Protein AF-A0A5J6MNQ4-F1 (afdb_monomer)

pLDDT: mean 76.67, std 16.62, range [31.69, 91.88]

Sequence (105 aa):
MLQELTPDQAEWGLADAIALSLAGDKFKLAELRQKIGPAMKETAQGPTFAMLTDPESDPESLLATKLAGVARFESFMTDYKAKLNAAAPSTSEAPGTAPAATAGG

Foldseek 3Di:
DQDADDPVRLVVLLVVLLVCLVVVVLVVLLVSCVPCLVNNCVDPCNVVSCQSSPPPHNSVVVVVVVVVVVVVVVVVVVVVVVVVVVPPDPPPDDPPDDDDDDDDD

Mean predicted aligned error: 14.26 Å

Structure (mmCIF, N/CA/C/O backbone):
data_AF-A0A5J6MNQ4-F1
#
_entry.id   AF-A0A5J6MNQ4-F1
#
loop_
_atom_site.group_PDB
_atom_site.id
_atom_site.type_symbol
_atom_site.label_atom_id
_atom_site.label_alt_id
_atom_site.label_c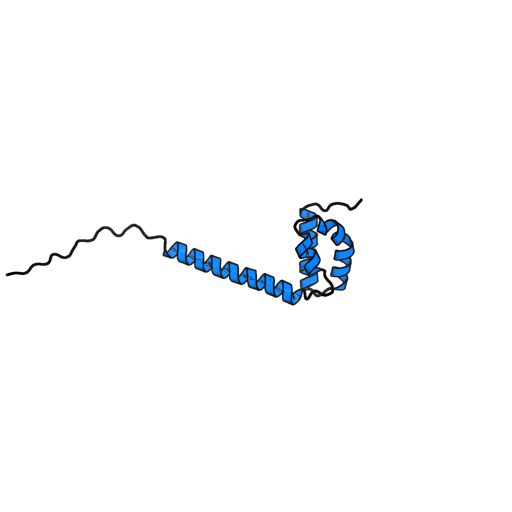omp_id
_atom_site.label_asym_id
_atom_site.label_entity_id
_atom_site.label_seq_id
_atom_site.pdbx_PDB_ins_code
_atom_site.Cartn_x
_atom_site.Cartn_y
_atom_site.Cartn_z
_atom_site.occupancy
_atom_site.B_iso_or_equiv
_atom_site.auth_seq_id
_atom_site.auth_comp_id
_atom_site.auth_asym_id
_atom_site.auth_atom_id
_atom_site.pdbx_PDB_model_num
ATOM 1 N N . MET A 1 1 ? -12.572 15.269 18.168 1.00 43.53 1 MET A N 1
ATOM 2 C CA . MET A 1 1 ? -11.140 15.472 17.877 1.00 43.53 1 MET A CA 1
ATOM 3 C C . MET A 1 1 ? -10.707 14.285 17.038 1.00 43.53 1 MET 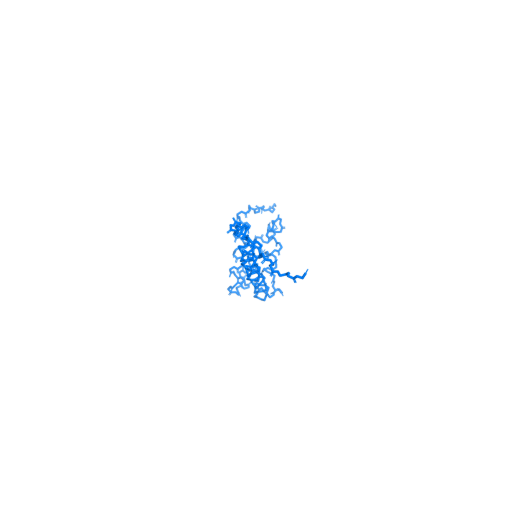A C 1
ATOM 5 O O . MET A 1 1 ? -10.850 13.168 17.516 1.00 43.53 1 MET A O 1
ATOM 9 N N . LEU A 1 2 ? -10.334 14.493 15.774 1.00 55.59 2 LEU A N 1
ATOM 10 C CA . LEU A 1 2 ? -9.718 13.435 14.969 1.00 55.59 2 LEU A CA 1
ATOM 11 C C . LEU A 1 2 ? -8.297 13.261 15.500 1.00 55.59 2 LEU A C 1
ATOM 13 O O . LEU A 1 2 ? -7.566 14.241 15.594 1.00 55.59 2 LEU A O 1
ATOM 17 N N . GLN A 1 3 ? -7.953 12.057 15.945 1.00 65.75 3 GLN A N 1
ATOM 18 C CA . GLN A 1 3 ? -6.604 11.778 16.412 1.00 65.75 3 GLN A CA 1
ATOM 19 C C . GLN A 1 3 ? -5.683 11.727 15.193 1.00 65.75 3 GLN A C 1
ATOM 21 O O . GLN A 1 3 ? -5.864 10.870 14.330 1.00 65.75 3 GLN A O 1
ATOM 26 N N . GLU A 1 4 ? -4.753 12.675 15.098 1.00 73.94 4 GLU A N 1
ATOM 27 C CA . GLU A 1 4 ? -3.748 12.693 14.035 1.00 73.94 4 GLU A CA 1
ATOM 28 C C . GLU A 1 4 ? -2.857 11.450 14.146 1.00 73.94 4 GLU A C 1
ATOM 30 O O . GLU A 1 4 ? -2.406 11.087 15.236 1.00 73.94 4 GLU A O 1
ATOM 35 N N . LEU A 1 5 ? -2.640 10.776 13.015 1.00 80.44 5 LEU A N 1
ATOM 36 C CA . LEU A 1 5 ? -1.722 9.644 12.927 1.00 80.44 5 LEU A CA 1
ATOM 37 C C . LEU A 1 5 ? -0.287 10.163 12.954 1.00 80.44 5 LEU A C 1
ATOM 39 O O . LEU A 1 5 ? 0.051 11.112 12.244 1.00 80.44 5 LEU A O 1
ATOM 43 N N . THR A 1 6 ? 0.579 9.505 13.722 1.00 87.94 6 THR A N 1
ATOM 44 C CA . THR A 1 6 ? 2.019 9.732 13.569 1.00 87.94 6 THR A CA 1
ATOM 45 C C . THR A 1 6 ? 2.491 9.206 12.205 1.00 87.94 6 THR A C 1
ATOM 47 O O . THR A 1 6 ? 1.835 8.333 11.627 1.00 87.94 6 THR A O 1
ATOM 50 N N . PRO A 1 7 ? 3.638 9.679 11.682 1.00 85.25 7 PRO A N 1
ATOM 51 C CA . PRO A 1 7 ? 4.179 9.191 10.412 1.00 85.25 7 PRO A CA 1
ATOM 52 C C . PRO A 1 7 ? 4.335 7.666 10.377 1.00 85.25 7 PRO A C 1
ATOM 54 O O . PRO A 1 7 ? 3.898 7.031 9.422 1.00 85.25 7 PRO A O 1
ATOM 57 N N . ASP A 1 8 ? 4.846 7.070 11.459 1.00 86.12 8 ASP A N 1
ATOM 58 C CA . ASP A 1 8 ? 4.995 5.615 11.563 1.00 86.12 8 ASP A CA 1
ATOM 59 C C . ASP A 1 8 ? 3.638 4.901 11.491 1.00 86.12 8 ASP A C 1
ATOM 61 O O . ASP A 1 8 ? 3.483 3.900 10.796 1.00 86.12 8 ASP A O 1
ATOM 65 N N . GLN A 1 9 ? 2.615 5.421 12.176 1.00 87.75 9 GLN A N 1
ATOM 66 C CA . GLN A 1 9 ? 1.273 4.830 12.151 1.00 87.75 9 GLN A CA 1
ATOM 67 C C . GLN A 1 9 ? 0.622 4.943 10.769 1.00 87.75 9 GLN A C 1
ATOM 69 O O . GLN A 1 9 ? -0.119 4.047 10.361 1.00 87.75 9 GLN A O 1
ATOM 74 N N . ALA A 1 10 ? 0.902 6.027 10.046 1.00 88.38 10 ALA A N 1
ATOM 75 C CA . ALA A 1 10 ? 0.462 6.203 8.672 1.00 88.38 10 ALA A CA 1
ATOM 76 C C . ALA A 1 10 ? 1.131 5.177 7.741 1.00 88.38 10 ALA A C 1
ATOM 78 O O . ALA A 1 10 ? 0.454 4.547 6.928 1.00 88.38 10 ALA A O 1
ATOM 79 N N . GLU A 1 11 ? 2.435 4.942 7.887 1.00 89.12 11 GLU A N 1
ATOM 80 C CA . GLU A 1 11 ? 3.143 3.919 7.109 1.00 89.12 11 GLU A CA 1
ATOM 81 C C . GLU A 1 11 ? 2.620 2.507 7.385 1.00 89.12 11 GLU A C 1
ATOM 83 O O . GLU A 1 11 ? 2.329 1.773 6.439 1.00 89.12 11 GLU A O 1
ATOM 88 N N . TRP A 1 12 ? 2.409 2.149 8.654 1.00 91.25 12 TRP A N 1
ATOM 89 C CA . TRP A 1 12 ? 1.809 0.863 9.022 1.00 91.25 12 TRP A CA 1
ATOM 90 C C . TRP A 1 12 ? 0.394 0.701 8.460 1.00 91.25 12 TRP A C 1
ATOM 92 O O . TRP A 1 12 ? 0.076 -0.335 7.880 1.00 91.25 12 TRP A O 1
ATOM 102 N N . GLY A 1 13 ? -0.441 1.740 8.555 1.00 89.94 13 GLY A N 1
ATOM 103 C CA . GLY A 1 13 ? -1.792 1.723 7.990 1.00 89.94 13 GLY A CA 1
ATOM 104 C C . GLY A 1 13 ? -1.809 1.558 6.467 1.00 89.94 13 GLY A C 1
ATOM 105 O O . GLY A 1 13 ? -2.687 0.886 5.924 1.00 89.94 13 GLY A O 1
ATOM 106 N N . LEU A 1 14 ? -0.825 2.129 5.768 1.00 89.75 14 LEU A N 1
ATOM 107 C CA . LEU A 1 14 ? -0.654 1.928 4.331 1.00 89.75 14 LEU A CA 1
ATOM 108 C C . LEU A 1 14 ? -0.166 0.509 4.006 1.00 89.75 14 LEU A C 1
ATOM 110 O O . LEU A 1 14 ? -0.682 -0.102 3.072 1.00 89.75 14 LEU A O 1
ATOM 114 N N . ALA A 1 15 ? 0.792 -0.024 4.766 1.00 90.25 15 ALA A N 1
ATOM 115 C CA . ALA A 1 15 ? 1.291 -1.386 4.587 1.00 90.25 15 ALA A CA 1
ATOM 116 C C . ALA A 1 15 ? 0.174 -2.428 4.769 1.00 90.25 15 ALA A C 1
ATOM 118 O O . ALA A 1 15 ? 0.037 -3.327 3.938 1.00 90.25 15 ALA A O 1
ATOM 119 N N . ASP A 1 16 ? -0.680 -2.251 5.779 1.00 91.38 16 ASP A N 1
ATOM 120 C CA . ASP A 1 16 ? -1.864 -3.089 5.990 1.00 91.38 16 ASP A CA 1
ATOM 121 C C . ASP A 1 16 ? -2.846 -2.986 4.817 1.00 91.38 16 ASP A C 1
ATOM 123 O O . ASP A 1 16 ? -3.340 -4.005 4.333 1.00 91.38 16 ASP A O 1
ATOM 127 N N . ALA A 1 17 ? -3.098 -1.779 4.297 1.00 90.19 17 ALA A N 1
ATOM 128 C CA . ALA A 1 17 ? -3.957 -1.605 3.126 1.00 90.19 17 ALA A CA 1
ATOM 129 C C . ALA A 1 17 ? -3.399 -2.329 1.889 1.00 90.19 17 ALA A C 1
ATOM 131 O O . ALA A 1 17 ? -4.158 -2.959 1.156 1.00 90.19 17 ALA A O 1
ATOM 132 N N . ILE A 1 18 ? -2.080 -2.297 1.672 1.00 88.38 18 ILE A N 1
ATOM 133 C CA . ILE A 1 18 ? -1.425 -3.037 0.582 1.00 88.38 18 ILE A CA 1
ATOM 134 C C . ILE A 1 18 ? -1.574 -4.549 0.792 1.00 88.38 18 ILE A C 1
ATOM 136 O O . ILE A 1 18 ? -1.944 -5.261 -0.140 1.00 88.38 18 ILE A O 1
ATOM 140 N N . ALA A 1 19 ? -1.325 -5.049 2.003 1.00 90.00 19 ALA A N 1
ATOM 141 C CA . ALA A 1 19 ? -1.433 -6.474 2.309 1.00 90.00 19 ALA A CA 1
ATOM 142 C C . ALA A 1 19 ? -2.865 -6.997 2.113 1.00 90.00 19 ALA A C 1
ATOM 144 O O . ALA A 1 19 ? -3.066 -8.041 1.492 1.00 90.00 19 ALA A O 1
ATOM 145 N N . LEU A 1 20 ? -3.868 -6.257 2.589 1.00 88.81 20 LEU A N 1
ATOM 146 C CA . LEU A 1 20 ? -5.277 -6.621 2.428 1.00 88.81 20 LEU A CA 1
ATOM 147 C C . LEU A 1 20 ? -5.738 -6.512 0.969 1.00 88.81 20 LEU A C 1
ATOM 149 O O . LEU A 1 20 ? -6.511 -7.350 0.507 1.00 88.81 20 LEU A O 1
ATOM 153 N N . SER A 1 21 ? -5.221 -5.525 0.234 1.00 85.50 21 SER A N 1
ATOM 154 C CA . SER A 1 21 ? -5.411 -5.383 -1.211 1.00 85.50 21 SER A CA 1
ATOM 155 C C . SER A 1 21 ? -4.859 -6.582 -1.980 1.00 85.50 21 SER A C 1
ATOM 157 O O . SER A 1 21 ? -5.552 -7.093 -2.853 1.00 85.50 21 SER A O 1
ATOM 159 N N . LEU A 1 22 ? -3.660 -7.056 -1.639 1.00 84.25 22 LEU A N 1
ATOM 160 C CA . LEU A 1 22 ? -3.050 -8.247 -2.238 1.00 84.25 22 LEU A CA 1
ATOM 161 C C . LEU A 1 22 ? -3.779 -9.540 -1.860 1.00 84.25 22 LEU A C 1
ATOM 163 O O . LEU A 1 22 ? -3.827 -10.477 -2.650 1.00 84.25 22 LEU A O 1
ATOM 167 N N . ALA A 1 23 ? -4.338 -9.601 -0.652 1.00 86.00 23 ALA A N 1
ATOM 168 C CA . ALA A 1 23 ? -5.125 -10.740 -0.191 1.00 86.00 23 ALA A CA 1
ATOM 169 C C . ALA A 1 23 ? -6.557 -10.763 -0.761 1.00 86.00 23 ALA A C 1
ATOM 171 O O . ALA A 1 23 ? -7.273 -11.742 -0.552 1.00 86.00 23 ALA A O 1
ATOM 172 N N . GLY A 1 24 ? -7.002 -9.690 -1.428 1.00 81.31 24 GLY A N 1
ATOM 173 C CA . GLY A 1 24 ? -8.377 -9.543 -1.912 1.00 81.31 24 GLY A CA 1
ATOM 174 C C . GLY A 1 24 ? -9.426 -9.392 -0.799 1.00 81.31 24 GLY A C 1
ATOM 175 O O . GLY A 1 24 ? -10.622 -9.555 -1.053 1.00 81.31 24 GLY A O 1
ATOM 176 N N . ASP A 1 25 ? -9.017 -9.078 0.437 1.00 87.00 25 ASP A N 1
ATOM 177 C CA . ASP A 1 25 ? -9.907 -8.991 1.605 1.00 87.00 25 ASP A CA 1
ATOM 178 C C . ASP A 1 25 ? -10.598 -7.617 1.664 1.00 87.00 25 ASP A C 1
ATOM 180 O O . ASP A 1 25 ? -10.230 -6.707 2.415 1.00 87.00 25 ASP A O 1
ATOM 184 N N . LYS A 1 26 ? -11.631 -7.465 0.827 1.00 84.00 26 LYS A N 1
ATOM 185 C CA . LYS A 1 26 ? -12.412 -6.222 0.697 1.00 84.00 26 LYS A CA 1
ATOM 186 C C . LYS A 1 26 ? -13.114 -5.814 1.995 1.00 84.00 26 LYS A C 1
ATOM 188 O O . LYS A 1 26 ? -13.315 -4.623 2.230 1.00 84.00 26 LYS A O 1
ATOM 193 N N . PHE A 1 27 ? -13.483 -6.779 2.841 1.00 88.88 27 PHE A N 1
ATOM 194 C CA . PHE A 1 27 ? -14.157 -6.499 4.108 1.00 88.88 27 PHE A CA 1
ATOM 195 C C . PHE A 1 27 ? -13.209 -5.797 5.081 1.00 88.88 27 PHE A C 1
ATOM 197 O O . PHE A 1 27 ? -13.529 -4.722 5.592 1.00 88.88 27 PHE A O 1
ATOM 204 N N . LYS A 1 28 ? -12.008 -6.350 5.275 1.00 90.19 28 LYS A N 1
ATOM 205 C CA . LYS A 1 28 ? -11.008 -5.728 6.149 1.00 90.19 28 LYS A CA 1
ATOM 206 C C . LYS A 1 28 ? -10.464 -4.420 5.587 1.00 90.19 28 LYS A C 1
ATOM 208 O O . LYS A 1 28 ? -10.149 -3.530 6.369 1.00 90.19 28 LYS A O 1
ATOM 213 N N . LEU A 1 29 ? -10.400 -4.255 4.262 1.00 89.75 29 LEU A N 1
ATOM 214 C CA . LEU A 1 29 ? -10.087 -2.955 3.653 1.00 89.75 29 LEU A CA 1
ATOM 215 C C . LEU A 1 29 ? -11.122 -1.888 4.016 1.00 89.75 29 LEU A C 1
ATOM 217 O O . LEU A 1 29 ? -10.751 -0.769 4.373 1.00 89.75 29 LEU A O 1
ATOM 221 N N . ALA A 1 30 ? -12.412 -2.227 3.959 1.00 89.00 30 ALA A N 1
ATOM 222 C CA . ALA A 1 30 ? -13.480 -1.314 4.349 1.00 89.00 30 ALA A CA 1
ATOM 223 C C . ALA A 1 30 ? -13.418 -0.978 5.849 1.00 89.00 30 ALA A C 1
ATOM 225 O O . ALA A 1 30 ? -13.564 0.187 6.224 1.00 89.00 30 ALA A O 1
ATOM 226 N N . GLU A 1 31 ? -13.140 -1.969 6.699 1.00 91.56 31 GLU A N 1
ATOM 227 C CA . GLU A 1 31 ? -12.943 -1.763 8.138 1.00 91.56 31 GLU A CA 1
ATOM 228 C C . GLU A 1 31 ? -11.750 -0.834 8.414 1.00 91.56 31 GLU A C 1
ATOM 230 O O . GLU A 1 31 ? -11.876 0.153 9.144 1.00 91.56 31 GLU A O 1
ATOM 235 N N . LEU A 1 32 ? -10.610 -1.086 7.764 1.00 91.50 32 LEU A N 1
ATOM 236 C CA . LEU A 1 32 ? -9.406 -0.265 7.879 1.00 91.50 32 LEU A CA 1
ATOM 237 C C . LEU A 1 32 ? -9.675 1.176 7.420 1.00 91.50 32 LEU A C 1
ATOM 239 O O . LEU A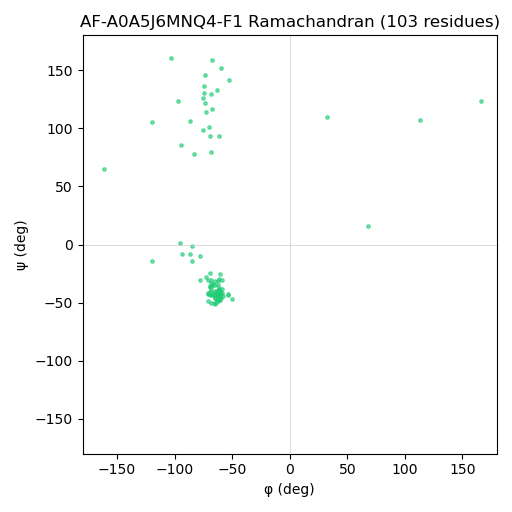 1 32 ? -9.315 2.130 8.115 1.00 91.50 32 LEU A O 1
ATOM 243 N N . ARG A 1 33 ? -10.387 1.353 6.300 1.00 90.94 33 ARG A N 1
ATOM 244 C CA . ARG A 1 33 ? -10.813 2.670 5.800 1.00 90.94 33 ARG A CA 1
ATOM 245 C C . ARG A 1 33 ? -11.661 3.422 6.813 1.00 90.94 33 ARG A C 1
ATOM 247 O O . ARG A 1 33 ? -11.448 4.616 7.000 1.00 90.94 33 ARG A O 1
ATOM 254 N N . GLN A 1 34 ? -12.616 2.762 7.462 1.00 90.81 34 GLN A N 1
ATOM 255 C CA . GLN A 1 34 ? -13.444 3.419 8.474 1.00 90.81 34 GLN A CA 1
ATOM 256 C C . GLN A 1 34 ? -12.640 3.785 9.721 1.00 90.81 34 GLN A C 1
ATOM 258 O O . GLN A 1 34 ? -12.831 4.866 10.277 1.00 90.81 34 GLN A O 1
ATOM 263 N N . LYS A 1 35 ? -11.725 2.906 10.138 1.00 90.25 35 LYS A N 1
ATOM 264 C CA . LYS A 1 35 ? -10.964 3.058 11.378 1.00 90.25 35 LYS A CA 1
ATOM 265 C C . LYS A 1 35 ? -9.933 4.180 11.311 1.00 90.25 35 LYS A C 1
ATOM 267 O O . LYS A 1 35 ? -9.857 4.985 12.235 1.00 90.25 35 LYS A O 1
ATOM 272 N N . ILE A 1 36 ? -9.135 4.220 10.244 1.00 91.06 36 ILE A N 1
ATOM 273 C CA . ILE A 1 36 ? -8.004 5.154 10.136 1.00 91.06 36 ILE A CA 1
ATOM 274 C C . ILE A 1 36 ? -8.110 6.113 8.953 1.00 91.06 36 ILE A C 1
ATOM 276 O O . ILE A 1 36 ? -7.417 7.123 8.948 1.00 91.06 36 ILE A O 1
ATOM 280 N N . GLY A 1 37 ? -9.001 5.870 7.987 1.00 88.19 37 GLY A N 1
ATOM 281 C CA . GLY A 1 37 ? -9.148 6.696 6.782 1.00 88.19 37 GLY A CA 1
ATOM 282 C C . GLY A 1 37 ? -9.353 8.193 7.038 1.00 88.19 37 GLY A C 1
ATOM 283 O O . GLY A 1 37 ? -8.712 8.990 6.355 1.00 88.19 37 GLY A O 1
ATOM 284 N N . PRO A 1 38 ? -10.180 8.614 8.016 1.00 90.06 38 PRO A N 1
ATOM 285 C CA . PRO A 1 38 ? -10.322 10.028 8.356 1.00 90.06 38 PRO A CA 1
ATOM 286 C C . PRO A 1 38 ? -9.015 10.685 8.819 1.00 90.06 38 PRO A C 1
ATOM 288 O O . PRO A 1 38 ? -8.744 11.809 8.419 1.00 90.06 38 PRO A O 1
ATOM 291 N N . ALA A 1 39 ? -8.197 9.984 9.610 1.00 88.62 39 ALA A N 1
ATOM 292 C CA . ALA A 1 39 ? -6.897 10.481 10.061 1.00 88.62 39 ALA A CA 1
ATOM 293 C C . ALA A 1 39 ? -5.824 10.376 8.961 1.00 88.62 39 ALA A C 1
ATOM 295 O O . ALA A 1 39 ? -4.932 11.210 8.875 1.00 88.62 39 ALA A O 1
ATOM 296 N N . MET A 1 40 ? -5.938 9.378 8.081 1.00 88.75 40 MET A N 1
ATOM 297 C CA . MET A 1 40 ? -5.039 9.136 6.949 1.00 88.75 40 MET A C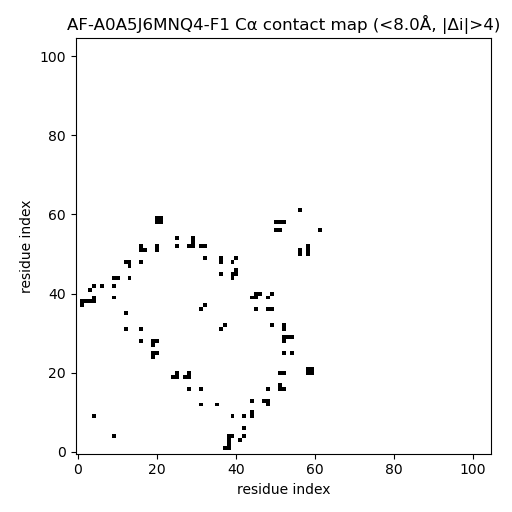A 1
ATOM 298 C C . MET A 1 40 ? -5.080 10.257 5.908 1.00 88.75 40 MET A C 1
ATOM 300 O O . MET A 1 40 ? -4.064 10.530 5.275 1.00 88.75 40 MET A O 1
ATOM 304 N N . LYS A 1 41 ? -6.228 10.927 5.737 1.00 87.62 41 LYS A N 1
ATOM 305 C CA . LYS A 1 41 ? -6.390 12.043 4.785 1.00 87.62 41 LYS A CA 1
ATOM 306 C C . LYS A 1 41 ? -5.436 13.208 5.033 1.00 87.62 41 LYS A C 1
ATOM 308 O O . LYS A 1 41 ? -5.041 13.859 4.074 1.00 87.62 41 LYS A O 1
ATOM 313 N N . GLU A 1 42 ? -5.054 13.423 6.286 1.00 88.06 42 GLU A N 1
ATOM 314 C CA . GLU A 1 42 ? -4.142 14.498 6.687 1.00 88.06 42 GLU A CA 1
ATOM 315 C C . GLU A 1 42 ? -2.660 14.094 6.537 1.00 88.06 42 GLU A C 1
ATOM 317 O O . GLU A 1 42 ? -1.761 14.888 6.800 1.00 88.06 42 GLU A O 1
ATOM 322 N N . THR A 1 43 ? -2.380 12.859 6.101 1.00 87.19 43 THR A N 1
ATOM 323 C CA . THR A 1 43 ? -1.021 12.317 5.946 1.00 87.19 43 THR A CA 1
ATOM 324 C C . THR A 1 43 ? -0.583 12.288 4.481 1.00 87.19 43 THR A C 1
ATOM 326 O O . THR A 1 43 ? -1.404 12.259 3.562 1.00 87.19 43 THR A O 1
ATOM 329 N N . ALA A 1 44 ? 0.729 12.207 4.241 1.00 87.31 44 ALA A N 1
ATOM 330 C CA . ALA A 1 44 ? 1.286 12.075 2.891 1.00 87.31 44 ALA A CA 1
ATOM 331 C C . ALA A 1 44 ? 0.820 10.793 2.168 1.00 87.31 44 ALA A C 1
ATOM 333 O O . ALA A 1 44 ? 0.772 10.739 0.939 1.00 87.31 44 ALA A O 1
ATOM 334 N N . GLN A 1 45 ? 0.462 9.762 2.931 1.00 87.31 45 GLN A N 1
ATOM 335 C CA . GLN A 1 45 ? 0.022 8.454 2.460 1.00 87.31 45 GLN A CA 1
ATOM 336 C C . GLN A 1 45 ? -1.480 8.414 2.129 1.00 87.31 45 GLN A C 1
ATOM 338 O O . GLN A 1 45 ? -1.932 7.490 1.446 1.00 87.31 45 GLN A O 1
ATOM 343 N N . GLY A 1 46 ? -2.244 9.424 2.561 1.00 87.62 46 GLY A N 1
ATOM 344 C CA . GLY A 1 46 ? -3.698 9.513 2.419 1.00 87.62 46 GLY A CA 1
ATOM 345 C C . GLY A 1 46 ? -4.236 9.251 1.009 1.00 87.62 46 GLY A C 1
ATOM 346 O O . GLY A 1 46 ? -5.163 8.449 0.873 1.00 87.62 46 GLY A O 1
ATOM 347 N N . PRO A 1 47 ? -3.668 9.848 -0.058 1.00 87.69 47 PRO A N 1
ATOM 348 C CA . PRO A 1 47 ? -4.130 9.615 -1.427 1.00 87.69 47 PRO A CA 1
ATOM 349 C C . PRO A 1 47 ? -4.002 8.150 -1.867 1.00 87.69 47 PRO A C 1
ATOM 351 O O . PRO A 1 47 ? -4.931 7.589 -2.447 1.00 87.69 47 PRO A O 1
ATOM 354 N N . THR A 1 48 ? -2.872 7.507 -1.555 1.00 86.31 48 THR A N 1
ATOM 355 C CA . THR A 1 48 ? -2.618 6.102 -1.911 1.00 86.31 48 THR A CA 1
ATOM 356 C C . THR A 1 48 ? -3.489 5.161 -1.085 1.00 86.31 48 THR A C 1
ATOM 358 O O . THR A 1 48 ? -4.071 4.222 -1.621 1.00 86.31 48 THR A O 1
ATOM 361 N N . PHE A 1 49 ? -3.633 5.433 0.211 1.00 90.00 49 PHE A N 1
ATOM 362 C CA . PHE A 1 49 ? -4.505 4.659 1.090 1.00 90.00 49 PHE A CA 1
ATOM 363 C C . PHE A 1 49 ? -5.974 4.732 0.652 1.00 90.00 49 PHE A C 1
ATOM 365 O O . PHE A 1 49 ? -6.668 3.715 0.601 1.00 90.00 49 PHE A O 1
ATOM 372 N N . ALA A 1 50 ? -6.455 5.925 0.291 1.00 88.81 50 ALA A N 1
ATOM 373 C CA . ALA A 1 50 ? -7.818 6.116 -0.193 1.00 88.81 50 ALA A CA 1
ATOM 374 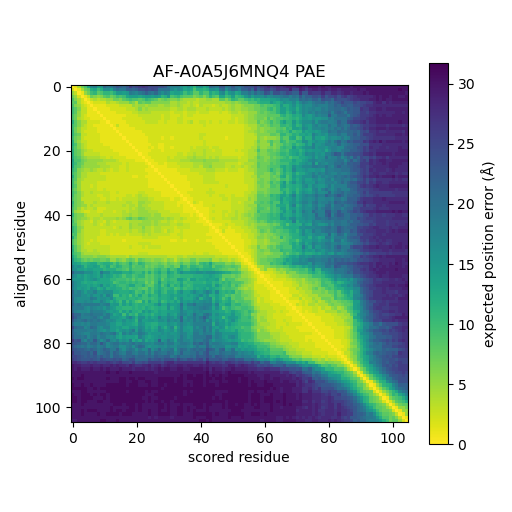C C . ALA A 1 50 ? -8.083 5.332 -1.484 1.00 88.81 50 ALA A C 1
ATOM 376 O O . ALA A 1 50 ? -9.156 4.754 -1.616 1.00 88.81 50 ALA A O 1
ATOM 377 N N . MET A 1 51 ? -7.100 5.283 -2.386 1.00 86.44 51 MET A N 1
ATOM 378 C CA . MET A 1 51 ? -7.150 4.527 -3.637 1.00 86.44 51 MET A CA 1
ATOM 379 C C . MET A 1 51 ? -7.169 3.006 -3.406 1.00 86.44 51 MET A C 1
ATOM 381 O O . MET A 1 51 ? -7.950 2.307 -4.037 1.00 86.44 51 MET A O 1
ATOM 385 N N . LEU A 1 52 ? -6.351 2.485 -2.485 1.00 85.06 52 LEU A N 1
ATOM 386 C CA . LEU A 1 52 ? -6.295 1.043 -2.187 1.00 85.06 52 LEU A CA 1
ATOM 387 C C . LEU A 1 52 ? -7.533 0.524 -1.449 1.00 85.06 52 LEU A C 1
ATOM 389 O O . LEU A 1 52 ? -7.896 -0.640 -1.584 1.00 85.06 52 LEU A O 1
ATOM 393 N N . THR A 1 53 ? -8.162 1.377 -0.645 1.00 87.62 53 THR A N 1
ATOM 394 C CA . THR A 1 53 ? -9.328 1.010 0.169 1.00 87.62 53 THR A CA 1
ATOM 395 C C . THR A 1 53 ? -10.662 1.345 -0.491 1.00 87.62 53 THR A C 1
ATOM 397 O O . THR A 1 53 ? -11.712 1.169 0.131 1.00 87.62 53 THR A O 1
ATOM 400 N N . ASP A 1 54 ? -10.652 1.891 -1.707 1.00 85.12 54 ASP A N 1
ATOM 401 C CA . ASP A 1 54 ? -11.881 2.268 -2.387 1.00 85.12 54 ASP A CA 1
ATOM 402 C C . ASP A 1 54 ? -12.631 1.027 -2.910 1.00 85.12 54 ASP A C 1
ATOM 404 O O . ASP A 1 54 ? -12.020 0.181 -3.566 1.00 85.12 54 ASP A O 1
ATOM 408 N N . PRO A 1 55 ? -13.941 0.889 -2.635 1.00 74.06 55 PRO A N 1
ATOM 409 C CA . PRO A 1 55 ? -14.710 -0.295 -3.022 1.00 74.06 55 PRO A CA 1
ATOM 410 C C . PRO A 1 55 ? -14.922 -0.420 -4.537 1.00 74.06 55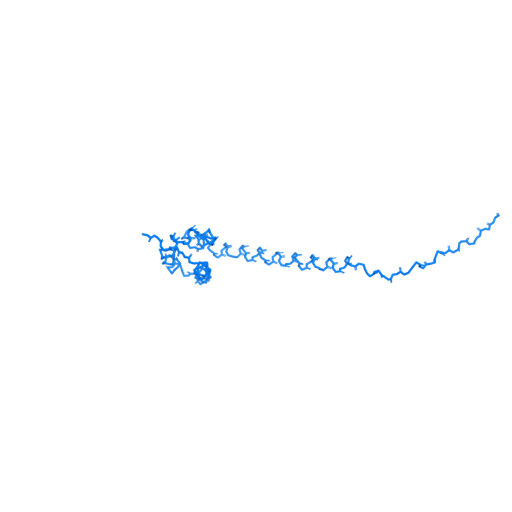 PRO A C 1
ATOM 412 O O . PRO A 1 55 ? -15.116 -1.537 -5.018 1.00 74.06 55 PRO A O 1
ATOM 415 N N . GLU A 1 56 ? -14.875 0.699 -5.266 1.00 73.88 56 GLU A N 1
ATOM 416 C CA . GLU A 1 56 ? -15.027 0.754 -6.726 1.00 73.88 56 GLU A CA 1
ATOM 417 C C . GLU A 1 56 ? -13.675 0.701 -7.446 1.00 73.88 56 GLU A C 1
ATOM 419 O O . GLU A 1 56 ? -13.615 0.588 -8.671 1.00 73.88 56 GLU A O 1
ATOM 424 N N . SER A 1 57 ? -12.572 0.785 -6.699 1.00 68.50 57 SER A N 1
ATOM 425 C CA . SER A 1 57 ? -11.251 0.577 -7.272 1.00 68.50 57 SER A CA 1
ATOM 426 C C . SER A 1 57 ? -11.025 -0.905 -7.549 1.00 68.50 57 SER A C 1
ATOM 428 O O . SER A 1 57 ? -11.487 -1.781 -6.818 1.00 68.50 57 SER A O 1
ATOM 430 N N . ASP A 1 58 ? -10.290 -1.177 -8.625 1.00 70.88 58 ASP A N 1
ATOM 431 C CA . ASP A 1 58 ? -9.698 -2.482 -8.890 1.00 70.88 58 ASP A CA 1
ATOM 432 C C . ASP A 1 58 ? -8.258 -2.471 -8.353 1.00 70.88 58 ASP A C 1
ATOM 434 O O . ASP A 1 58 ? -7.319 -2.106 -9.077 1.00 70.88 58 ASP A O 1
ATOM 438 N N . PRO A 1 59 ? -8.067 -2.771 -7.056 1.00 66.19 59 PRO A N 1
ATOM 439 C CA . PRO A 1 59 ? -6.771 -2.657 -6.418 1.00 66.19 59 PRO A CA 1
ATOM 440 C C . PRO A 1 59 ? -5.734 -3.587 -7.047 1.00 66.19 59 PRO A C 1
ATOM 442 O O . PRO A 1 59 ? -4.571 -3.205 -7.103 1.00 66.19 59 PRO A O 1
ATOM 445 N N . GLU A 1 60 ? -6.121 -4.755 -7.570 1.00 67.56 60 GLU A N 1
ATOM 446 C CA . GLU A 1 60 ? -5.187 -5.666 -8.243 1.00 67.56 60 GLU A CA 1
ATOM 447 C C . GLU A 1 60 ? -4.619 -5.036 -9.513 1.00 67.56 60 GLU A C 1
ATOM 449 O O . GLU A 1 60 ? -3.398 -4.945 -9.657 1.00 67.56 60 GLU A O 1
ATOM 454 N N . SER A 1 61 ? -5.474 -4.526 -10.403 1.00 69.06 61 SER A N 1
ATOM 455 C CA . SER A 1 61 ? -5.016 -3.857 -11.628 1.00 69.06 61 SER A CA 1
ATOM 456 C C . SER A 1 61 ? -4.183 -2.611 -11.328 1.00 69.06 61 SER A C 1
ATOM 458 O O . SER A 1 61 ? -3.171 -2.342 -11.987 1.00 69.06 61 SER A O 1
ATOM 460 N N . LEU A 1 62 ? -4.574 -1.845 -10.311 1.00 70.56 62 LEU A N 1
ATOM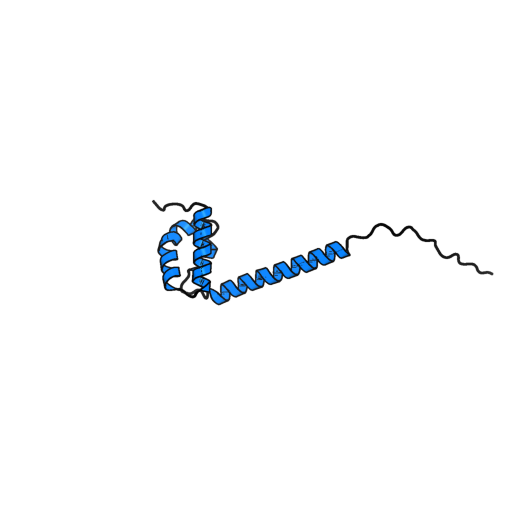 461 C CA . LEU A 1 62 ? -3.870 -0.633 -9.908 1.00 70.56 62 LEU A CA 1
ATOM 462 C C . LEU A 1 62 ? -2.504 -0.932 -9.281 1.00 70.56 62 LEU A C 1
ATOM 464 O O . LEU A 1 62 ? -1.514 -0.274 -9.619 1.00 70.56 62 LEU A O 1
ATOM 468 N N . LEU A 1 63 ? -2.426 -1.933 -8.407 1.00 70.88 63 LEU A N 1
ATOM 469 C CA . LEU A 1 63 ? -1.180 -2.352 -7.777 1.00 70.88 63 LEU A CA 1
ATOM 470 C C . LEU A 1 63 ? -0.252 -3.012 -8.803 1.00 70.88 63 LEU A C 1
ATOM 472 O O . LEU A 1 63 ? 0.932 -2.683 -8.839 1.00 70.88 63 LEU A O 1
ATOM 476 N N . ALA A 1 64 ? -0.783 -3.843 -9.706 1.00 73.69 64 ALA A N 1
ATOM 477 C CA . ALA A 1 64 ? -0.032 -4.420 -10.821 1.00 73.69 64 ALA A CA 1
ATOM 478 C C . ALA A 1 64 ? 0.554 -3.334 -11.736 1.00 73.69 64 ALA A C 1
ATOM 480 O O . ALA A 1 64 ? 1.725 -3.403 -12.111 1.00 73.69 64 ALA A O 1
ATOM 481 N N . THR A 1 65 ? -0.213 -2.281 -12.033 1.00 74.69 65 THR A N 1
ATOM 482 C CA . THR A 1 65 ? 0.267 -1.133 -12.821 1.00 74.69 65 THR A CA 1
ATOM 483 C C . THR A 1 65 ? 1.392 -0.386 -12.099 1.00 74.69 65 THR A C 1
ATOM 485 O O . THR A 1 65 ? 2.401 -0.031 -12.714 1.00 74.69 65 THR A O 1
ATOM 488 N N . LYS A 1 66 ? 1.262 -0.171 -10.783 1.00 73.88 66 LYS A N 1
ATOM 489 C CA . LYS A 1 66 ? 2.306 0.460 -9.957 1.00 73.88 66 LYS A CA 1
ATOM 490 C C . LYS A 1 66 ? 3.580 -0.392 -9.916 1.00 73.88 66 LYS A C 1
ATOM 492 O O . LYS A 1 66 ? 4.661 0.138 -10.162 1.00 73.88 66 LYS A O 1
ATOM 497 N N . LEU A 1 67 ? 3.452 -1.697 -9.674 1.00 79.69 67 LEU A N 1
ATOM 498 C CA . LEU A 1 67 ? 4.558 -2.663 -9.658 1.00 79.69 67 LEU A CA 1
ATOM 499 C C . LEU A 1 67 ? 5.271 -2.735 -11.014 1.00 79.69 67 LEU A C 1
ATOM 501 O O . LEU A 1 67 ? 6.498 -2.683 -11.068 1.00 79.69 67 LEU A O 1
ATOM 505 N N . ALA A 1 68 ? 4.519 -2.766 -12.117 1.00 77.31 68 ALA A N 1
ATOM 506 C CA . ALA A 1 68 ? 5.083 -2.719 -13.465 1.00 77.31 68 ALA A CA 1
ATOM 507 C C . ALA A 1 68 ? 5.860 -1.415 -13.721 1.00 77.31 68 ALA A C 1
ATOM 509 O O . ALA A 1 68 ? 6.917 -1.432 -14.356 1.00 77.31 68 ALA A O 1
ATOM 510 N N . GLY A 1 69 ? 5.371 -0.288 -13.192 1.00 76.88 69 GLY A N 1
ATOM 511 C CA . GLY A 1 69 ? 6.077 0.992 -13.220 1.00 76.88 69 GLY A CA 1
ATOM 512 C C . GLY A 1 69 ? 7.422 0.945 -12.489 1.00 76.88 69 GLY A C 1
ATOM 513 O O . GLY A 1 69 ? 8.425 1.407 -13.035 1.00 76.88 69 GLY A O 1
ATOM 514 N N . VAL A 1 70 ? 7.464 0.336 -11.299 1.00 81.81 70 VAL A N 1
ATOM 515 C CA . VAL A 1 70 ? 8.701 0.159 -10.517 1.00 81.81 70 VAL A CA 1
ATOM 516 C C . VAL A 1 70 ? 9.699 -0.726 -11.262 1.00 81.81 70 VAL A C 1
ATOM 518 O O . VAL A 1 70 ? 10.832 -0.303 -11.481 1.00 81.81 70 VAL A O 1
ATOM 521 N N . ALA A 1 71 ? 9.274 -1.891 -11.754 1.00 77.50 71 ALA A N 1
ATOM 522 C CA . ALA A 1 71 ? 10.150 -2.802 -12.495 1.00 77.50 71 A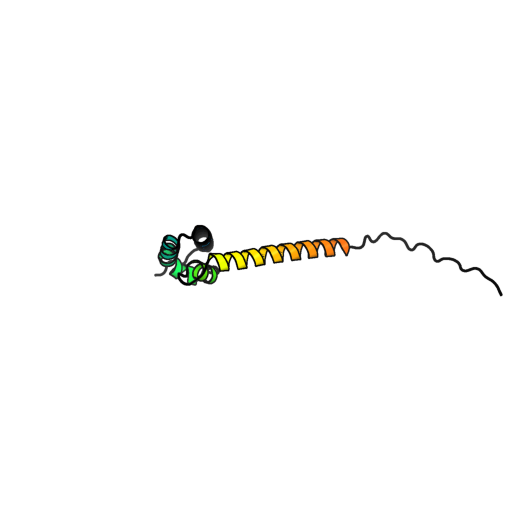LA A CA 1
ATOM 523 C C . ALA A 1 71 ? 10.753 -2.145 -13.754 1.00 77.50 71 ALA A C 1
ATOM 525 O O . ALA A 1 71 ? 11.929 -2.332 -14.086 1.00 77.50 71 ALA A O 1
ATOM 526 N N . ARG A 1 72 ? 9.964 -1.320 -14.457 1.00 79.81 72 ARG A N 1
ATOM 527 C CA . ARG A 1 72 ? 10.437 -0.570 -15.630 1.00 79.81 72 ARG A CA 1
ATOM 528 C C . ARG A 1 72 ? 11.436 0.524 -15.251 1.00 79.81 72 ARG A C 1
ATOM 530 O O . ARG A 1 72 ? 12.395 0.748 -15.990 1.00 79.81 72 ARG A O 1
ATOM 537 N N . PHE A 1 73 ? 11.241 1.178 -14.108 1.00 85.94 73 PHE A N 1
ATOM 538 C CA . PHE A 1 73 ? 12.179 2.167 -13.582 1.00 85.94 73 PHE A CA 1
ATOM 539 C C . PHE A 1 73 ? 13.508 1.530 -13.148 1.00 85.94 73 PHE A C 1
ATOM 541 O O . PHE A 1 73 ? 14.572 2.039 -13.500 1.00 85.94 73 PHE A O 1
ATOM 548 N N . GLU A 1 74 ? 13.472 0.390 -12.458 1.00 87.44 74 GLU A N 1
ATOM 549 C CA . GLU A 1 74 ? 14.673 -0.366 -12.073 1.00 87.44 74 GLU A CA 1
ATOM 550 C C . GLU A 1 74 ? 15.482 -0.822 -13.292 1.00 87.44 74 GLU A C 1
ATOM 552 O O . GLU A 1 74 ? 16.709 -0.683 -13.314 1.00 87.44 74 GLU A O 1
ATOM 557 N N . SER A 1 75 ? 14.792 -1.293 -14.335 1.00 86.19 75 SER A N 1
ATOM 558 C CA . SER A 1 75 ? 15.414 -1.667 -15.611 1.00 86.19 75 SER A CA 1
ATOM 559 C C . SER A 1 75 ? 16.115 -0.466 -16.252 1.00 86.19 75 SER A C 1
ATOM 561 O O . SER A 1 75 ? 17.292 -0.543 -16.599 1.00 86.19 75 SER A O 1
ATOM 563 N N . PHE A 1 76 ? 15.438 0.685 -16.314 1.00 89.50 76 PHE A N 1
ATOM 564 C CA . PHE A 1 76 ? 16.031 1.922 -16.824 1.00 89.50 76 PHE A CA 1
ATOM 565 C C . PHE A 1 76 ? 17.266 2.353 -16.021 1.00 89.50 76 PHE A C 1
ATOM 567 O O . PHE A 1 76 ? 18.291 2.693 -16.607 1.00 89.50 76 PHE A O 1
ATOM 574 N N . MET A 1 77 ? 17.198 2.327 -14.688 1.00 91.88 77 MET A N 1
ATOM 575 C CA . MET A 1 77 ? 18.327 2.700 -13.828 1.00 91.88 77 MET A CA 1
ATOM 576 C C . MET A 1 77 ? 19.512 1.744 -13.983 1.00 91.88 77 MET A C 1
ATOM 578 O O . MET A 1 77 ? 20.664 2.178 -13.917 1.00 91.88 77 MET A O 1
ATOM 582 N N . THR A 1 78 ? 19.243 0.458 -14.207 1.00 91.00 78 THR A N 1
ATOM 583 C CA . THR A 1 78 ? 20.269 -0.553 -14.488 1.00 91.00 78 THR A CA 1
ATOM 584 C C . THR A 1 78 ? 20.962 -0.266 -15.817 1.00 91.00 78 THR A C 1
ATOM 586 O O . THR A 1 78 ? 22.189 -0.146 -15.850 1.00 91.00 78 THR A O 1
ATOM 589 N N . ASP A 1 79 ? 20.192 -0.044 -16.883 1.00 88.06 79 ASP A N 1
ATOM 590 C CA . ASP A 1 79 ? 20.720 0.310 -18.205 1.00 88.06 79 ASP A CA 1
ATOM 591 C C . ASP A 1 79 ? 21.488 1.634 -18.178 1.00 88.06 79 ASP A C 1
ATOM 593 O O . ASP A 1 79 ? 22.539 1.780 -18.807 1.00 88.06 79 ASP A O 1
ATOM 597 N N . TYR A 1 80 ? 20.988 2.613 -17.426 1.00 87.06 80 TYR A N 1
ATOM 598 C CA . TYR A 1 80 ? 21.634 3.905 -17.251 1.00 87.06 80 TYR A CA 1
ATOM 599 C C . TYR A 1 80 ? 22.980 3.773 -16.530 1.00 87.06 80 TYR A C 1
ATOM 601 O O . TYR A 1 80 ? 23.979 4.316 -17.001 1.00 87.06 80 TYR A O 1
ATOM 609 N N . LYS A 1 81 ? 23.050 2.996 -15.441 1.00 86.19 81 LYS A N 1
ATOM 610 C CA . LYS A 1 81 ? 24.317 2.687 -14.756 1.00 86.19 81 LYS A CA 1
ATOM 611 C C . LYS A 1 81 ? 25.292 1.945 -15.669 1.00 86.19 81 LYS A C 1
ATOM 613 O O . LYS A 1 81 ? 26.476 2.273 -15.675 1.00 86.19 81 LYS A O 1
ATOM 618 N N . ALA A 1 82 ? 24.811 0.985 -16.458 1.00 87.38 82 ALA A N 1
ATOM 619 C CA . ALA A 1 82 ? 25.641 0.267 -17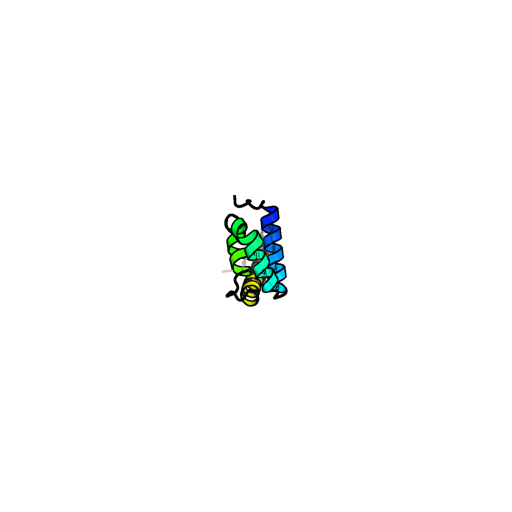.423 1.00 87.38 82 ALA A CA 1
ATOM 620 C C . ALA A 1 82 ? 26.228 1.222 -18.474 1.00 87.38 82 ALA A C 1
ATOM 622 O O . ALA A 1 82 ? 27.426 1.174 -18.750 1.00 87.38 82 ALA A O 1
ATOM 623 N N . LYS A 1 83 ? 25.416 2.147 -18.998 1.00 86.00 83 LYS A N 1
ATOM 624 C CA . LYS A 1 83 ? 25.870 3.191 -19.928 1.00 86.00 83 LYS A CA 1
ATOM 625 C C . LYS A 1 83 ? 26.845 4.171 -19.283 1.00 86.00 83 LYS A C 1
ATOM 627 O O . LYS A 1 83 ? 27.820 4.526 -19.930 1.00 86.00 83 LYS A O 1
ATOM 632 N N . LEU A 1 84 ? 26.633 4.576 -18.031 1.00 86.12 84 LEU A N 1
ATOM 633 C CA . LEU A 1 84 ? 27.581 5.425 -17.303 1.00 86.12 84 LEU A CA 1
ATOM 634 C C . LEU A 1 84 ? 28.932 4.731 -17.096 1.00 86.12 84 LEU A C 1
ATOM 636 O O . LEU A 1 84 ? 29.966 5.352 -17.315 1.00 86.12 84 LEU A O 1
ATOM 640 N N . ASN A 1 85 ? 28.935 3.446 -16.736 1.00 75.88 85 ASN A N 1
ATOM 641 C CA . ASN A 1 85 ? 30.170 2.673 -16.590 1.00 75.88 85 ASN A CA 1
ATOM 642 C C . ASN A 1 85 ? 30.877 2.440 -17.932 1.00 75.88 85 ASN A C 1
ATOM 644 O O . ASN A 1 85 ? 32.100 2.468 -17.981 1.00 75.88 85 ASN A O 1
ATOM 648 N N . ALA A 1 86 ? 30.131 2.241 -19.023 1.00 73.94 86 ALA A N 1
ATOM 649 C CA . ALA A 1 86 ? 30.700 2.124 -20.367 1.00 73.94 86 ALA A CA 1
ATOM 650 C C . ALA A 1 86 ? 31.206 3.470 -20.920 1.00 73.94 86 ALA A C 1
ATOM 652 O O . ALA A 1 86 ? 32.122 3.498 -21.737 1.00 73.94 86 ALA A O 1
ATOM 653 N N . ALA A 1 87 ? 30.611 4.582 -20.480 1.00 62.53 87 ALA A N 1
ATOM 654 C CA . ALA A 1 87 ? 31.008 5.936 -20.848 1.00 62.53 87 ALA A CA 1
ATOM 655 C C . ALA A 1 87 ? 32.118 6.510 -19.956 1.00 62.53 87 ALA A C 1
ATOM 657 O O . ALA A 1 87 ? 32.623 7.581 -20.279 1.00 62.53 87 ALA A O 1
ATOM 658 N N . ALA A 1 88 ? 32.500 5.835 -18.863 1.00 56.16 88 ALA A N 1
ATOM 659 C CA . ALA A 1 88 ? 33.696 6.161 -18.096 1.00 56.16 88 ALA A CA 1
ATOM 660 C C . ALA A 1 88 ? 34.918 5.775 -18.947 1.00 56.16 88 ALA A C 1
ATOM 662 O O . ALA A 1 88 ? 35.240 4.588 -19.051 1.00 56.16 88 ALA A O 1
ATOM 663 N N . PRO A 1 89 ? 35.598 6.729 -19.606 1.00 52.69 89 PRO A N 1
ATOM 664 C CA . PRO A 1 89 ? 36.743 6.396 -20.426 1.00 52.69 89 PRO A CA 1
ATOM 665 C C . PRO A 1 89 ? 37.842 5.927 -19.478 1.00 52.69 89 PRO A C 1
ATOM 667 O O . PRO A 1 89 ? 38.191 6.624 -18.524 1.00 52.69 89 PRO A O 1
ATOM 670 N N . SER A 1 90 ? 38.429 4.768 -19.764 1.00 49.53 90 SER A N 1
ATOM 671 C CA . SER A 1 90 ? 39.793 4.511 -19.321 1.00 49.53 90 SER A CA 1
ATOM 672 C C . SER A 1 90 ? 40.672 5.561 -19.999 1.00 49.53 90 SER A C 1
ATOM 674 O O . SER A 1 90 ? 41.090 5.392 -21.139 1.00 49.53 90 SER A O 1
ATOM 676 N N . THR A 1 91 ? 40.931 6.686 -19.334 1.00 49.84 91 THR A N 1
ATOM 677 C CA . THR A 1 91 ? 42.031 7.583 -19.694 1.00 49.84 91 THR A CA 1
ATOM 678 C C . THR A 1 91 ? 43.341 6.864 -19.388 1.00 49.84 91 THR A C 1
ATOM 680 O O . THR A 1 91 ? 43.954 7.057 -18.341 1.00 49.84 91 THR A O 1
ATOM 683 N N . SER A 1 92 ? 43.737 5.968 -20.284 1.00 52.41 92 SER A N 1
ATOM 684 C CA . SER A 1 92 ? 45.105 5.488 -20.471 1.00 52.41 92 SER A CA 1
ATOM 685 C C . SER A 1 92 ? 45.200 4.854 -21.852 1.00 52.41 92 SER A C 1
ATOM 687 O O . SER A 1 92 ? 45.439 3.664 -21.998 1.00 52.41 92 SER A O 1
ATOM 689 N N . GLU A 1 93 ? 45.020 5.677 -22.879 1.00 42.72 93 GLU A N 1
ATOM 690 C CA . GLU A 1 93 ? 45.660 5.421 -24.161 1.00 42.72 93 GLU A CA 1
ATOM 691 C C . GLU A 1 93 ? 46.556 6.629 -24.435 1.00 42.72 93 GLU A C 1
ATOM 693 O O . GLU A 1 93 ? 46.098 7.754 -24.643 1.00 42.72 93 GLU A O 1
ATOM 698 N N . ALA A 1 94 ? 47.860 6.411 -24.267 1.00 44.59 94 ALA A N 1
ATOM 699 C CA . ALA A 1 94 ? 48.900 7.364 -24.620 1.00 44.59 94 ALA A CA 1
ATOM 700 C C . ALA A 1 94 ? 48.820 7.687 -26.126 1.00 44.59 94 ALA A C 1
ATOM 702 O O . ALA A 1 94 ? 48.397 6.829 -26.903 1.00 44.59 94 ALA A O 1
ATOM 703 N N . PRO A 1 95 ? 49.249 8.882 -26.574 1.00 43.53 95 PRO A N 1
ATOM 704 C CA . PRO A 1 95 ? 49.214 9.242 -27.986 1.00 43.53 95 PRO A CA 1
ATOM 705 C C . PRO A 1 95 ? 50.249 8.409 -28.757 1.00 43.53 95 PRO A C 1
ATOM 707 O O . PRO A 1 95 ? 51.429 8.752 -28.833 1.00 43.53 95 PRO A O 1
ATOM 710 N N . GLY A 1 96 ? 49.807 7.280 -29.307 1.00 43.88 96 GLY A N 1
ATOM 711 C CA . GLY A 1 96 ? 50.590 6.426 -30.189 1.00 43.88 96 GLY A CA 1
ATOM 712 C C . GLY A 1 96 ? 50.702 7.041 -31.581 1.00 43.88 96 GLY A C 1
ATOM 713 O O . GLY A 1 96 ? 49.783 6.935 -32.382 1.00 43.88 96 GLY A O 1
ATOM 714 N N . THR A 1 97 ? 51.839 7.698 -31.824 1.00 46.00 97 THR A N 1
ATOM 715 C CA . THR A 1 97 ? 52.570 7.817 -33.104 1.00 46.00 97 THR A CA 1
ATOM 716 C C . THR A 1 97 ? 51.759 7.822 -34.408 1.00 46.00 97 THR A C 1
ATOM 718 O O . THR A 1 97 ? 51.309 6.787 -34.895 1.00 46.00 97 THR A O 1
ATOM 721 N N . ALA A 1 98 ? 51.716 8.995 -35.048 1.00 45.09 98 ALA A N 1
ATOM 722 C CA . ALA A 1 98 ? 51.337 9.175 -36.448 1.00 45.09 98 ALA A CA 1
ATOM 723 C C . ALA A 1 98 ? 52.154 8.265 -37.397 1.00 45.09 98 ALA A C 1
ATOM 725 O O . ALA A 1 98 ? 53.365 8.121 -37.195 1.00 45.09 98 ALA A O 1
ATOM 726 N N . PRO A 1 99 ? 51.554 7.695 -38.461 1.00 44.44 99 PRO A N 1
ATOM 727 C CA . PRO A 1 99 ? 52.315 6.985 -39.477 1.00 44.44 99 PRO A CA 1
ATOM 728 C C . PRO A 1 99 ? 53.037 7.994 -40.379 1.00 44.44 99 PRO A C 1
ATOM 730 O O . PRO A 1 99 ? 52.430 8.902 -40.947 1.00 44.44 99 PRO A O 1
ATOM 733 N N . ALA A 1 100 ? 54.353 7.830 -40.509 1.00 47.16 100 ALA A N 1
ATOM 734 C CA . ALA A 1 100 ? 55.165 8.552 -41.476 1.00 47.16 100 ALA A CA 1
ATOM 735 C C . ALA A 1 100 ? 54.791 8.116 -42.903 1.00 47.16 100 ALA A C 1
ATOM 737 O O . ALA A 1 100 ? 54.985 6.959 -43.274 1.00 47.16 100 ALA A O 1
ATOM 738 N N . ALA A 1 101 ? 54.278 9.045 -43.711 1.00 42.94 101 ALA A N 1
ATOM 739 C CA . ALA A 1 101 ? 54.155 8.865 -45.152 1.00 42.94 101 ALA A CA 1
ATOM 740 C C . ALA A 1 101 ? 55.466 9.301 -45.831 1.00 42.94 101 ALA A C 1
ATOM 742 O O . ALA A 1 101 ? 55.759 10.490 -45.934 1.00 42.94 101 ALA A O 1
ATOM 743 N N . THR A 1 102 ? 56.247 8.319 -46.287 1.00 45.31 102 THR A N 1
ATOM 744 C CA . THR A 1 102 ? 57.332 8.482 -47.268 1.00 45.31 102 THR A CA 1
ATOM 745 C C . THR A 1 102 ? 56.803 8.113 -48.653 1.00 45.31 102 THR A C 1
ATOM 747 O O . THR A 1 102 ? 56.337 6.990 -48.831 1.00 45.31 102 THR A O 1
ATOM 750 N N . ALA A 1 103 ? 56.911 9.047 -49.605 1.00 39.72 103 ALA A N 1
ATOM 751 C CA . ALA A 1 103 ? 57.103 8.900 -51.065 1.00 39.72 103 ALA A CA 1
ATOM 752 C C . ALA A 1 103 ? 56.790 10.284 -51.679 1.00 39.72 103 ALA A C 1
ATOM 754 O O . ALA A 1 103 ? 55.744 10.843 -51.379 1.00 39.72 103 ALA A O 1
ATOM 755 N N . GLY A 1 104 ? 57.646 10.973 -52.435 1.00 37.59 104 GLY A N 1
ATOM 756 C CA . GLY A 1 104 ? 58.475 10.521 -53.549 1.00 37.59 104 GLY A CA 1
ATOM 757 C C . GLY A 1 104 ? 57.940 11.206 -54.817 1.00 37.59 104 GLY A C 1
ATOM 758 O O . GLY A 1 104 ? 56.848 10.858 -55.260 1.00 37.59 104 GLY A O 1
ATOM 759 N N . GLY A 1 105 ? 58.679 12.188 -55.351 1.00 31.69 105 GLY A N 1
ATOM 760 C CA . GLY A 1 105 ? 58.342 12.964 -56.554 1.00 31.69 105 GLY A CA 1
ATOM 761 C C . GLY A 1 105 ? 59.213 14.201 -56.701 1.00 31.69 105 GLY A C 1
ATOM 762 O O . GLY A 1 105 ? 58.905 15.190 -56.004 1.00 31.69 105 GLY A O 1
#

Secondary structure (DSSP, 8-state):
---PPPHHHHHHHHHHHHHHHHTT-HHHHHHHHHHHHHHHTTSTTHHHHHHHT-TTS-HHHHHHHHHHHHHHHHHHHHHHHHHHHHHS---------PPP-----

Organism: NCBI:txid2602015

Solvent-accessible surface area (backbone atoms only — not comparable to full-atom values): 6303 Å² total; per-residue (Å²): 131,83,68,76,62,51,72,67,57,46,51,51,53,40,52,50,40,52,54,30,39,74,68,64,39,62,67,59,28,45,51,48,38,70,72,45,40,78,36,32,60,82,41,94,56,18,69,61,44,53,50,47,41,34,88,88,47,60,39,61,64,52,48,50,51,52,52,53,51,50,56,52,48,54,50,51,52,50,54,49,50,52,50,52,60,71,65,53,72,80,89,77,75,74,91,77,73,83,82,84,85,85,82,90,134

Radius of gyration: 27.61 Å; Cα contacts (8 Å, |Δi|>4): 64; chains: 1; bounding box: 74×26×74 Å

Nearest PDB structures (foldseek):
  8arb-assembly1_A  TM=7.320E-01  e=6.524E+00  Yersinia enterocolitica
  7qij-assembly1_CC  TM=7.350E-01  e=7.341E+00  Yersinia enterocolitica